Protein AF-0000000085114079 (afdb_homodimer)

InterPro domains:
  IPR014904 YkuJ-like [PF08796] (9-75)
  IPR038073 YkuJ-like superfamily [G3DSA:3.30.720.20] (3-77)
  IPR038073 YkuJ-like superfamily [SSF143567] (4-75)

pL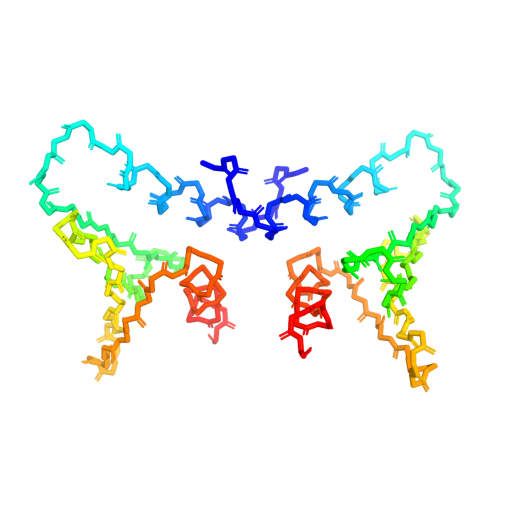DDT: mean 93.43, std 8.4, range [52.12, 98.75]

Organism: Ligilactobacillus ruminis (strain ATCC 27782 / RF3) (NCBI:txid1069534)

Secondary structure (DSSP, 8-state):
-TT-HHHHHHHHHHHHHT-SSSS-EEEEEEETTEEEEEEEEETTTTEEEEEETTT--EEEES-HHHHHHHHHHHHH-/-TT-HHHHHHHHHHHHHS-SSSS-EEEEEEETTEEEEEEEEETTTTEEEEEETTT--EEEES-HHHHHHHHHHHHH-

Solvent-accessible surface area (backbone atoms only — not comparable to full-atom values): 8805 Å² total; per-residue (Å²): 107,95,76,41,68,57,56,55,46,40,52,55,54,38,51,50,72,63,41,88,53,91,49,73,36,73,49,75,42,65,47,95,88,38,75,44,32,40,37,35,36,36,63,89,75,53,31,38,36,40,31,31,60,87,77,67,46,75,48,77,29,74,42,70,59,60,43,35,52,51,53,50,48,64,63,72,101,105,95,76,40,67,57,55,53,46,41,51,56,52,39,51,52,73,62,43,93,50,93,49,74,36,74,50,75,42,64,48,96,87,37,74,45,33,40,36,36,36,36,65,90,75,52,31,39,36,40,31,32,60,86,77,65,47,74,47,76,29,76,43,68,58,62,44,33,52,52,51,50,47,64,62,71,100

Structure (mmCIF, N/CA/C/O backbone):
data_AF-0000000085114079-model_v1
#
loop_
_entity.id
_entity.type
_entity.pdbx_description
1 polymer 'DUF1797 family protein'
#
loop_
_atom_site.group_PDB
_atom_site.id
_atom_site.type_symbol
_atom_site.label_atom_id
_atom_site.label_alt_id
_atom_site.label_comp_id
_atom_site.label_asym_id
_atom_site.label_entity_id
_atom_site.label_seq_id
_atom_site.pdbx_PDB_ins_code
_atom_site.Cartn_x
_atom_site.Cartn_y
_atom_site.Cartn_z
_atom_site.occupancy
_atom_site.B_iso_or_equiv
_atom_site.auth_seq_id
_atom_site.auth_comp_id
_atom_site.auth_asym_id
_atom_site.auth_atom_id
_atom_site.pdbx_PDB_model_num
ATOM 1 N N . MET A 1 1 ? -10.609 -3.916 -7.203 1 52.12 1 MET A N 1
ATOM 2 C CA . MET A 1 1 ? -9.914 -2.783 -6.602 1 52.12 1 MET A CA 1
ATOM 3 C C . MET A 1 1 ? -10.727 -2.191 -5.453 1 52.12 1 MET A C 1
ATOM 5 O O . MET A 1 1 ? -10.164 -1.6 -4.531 1 52.12 1 MET A O 1
ATOM 9 N N . GLU A 1 2 ? -12.055 -2.318 -5.602 1 60.56 2 GLU A N 1
ATOM 10 C CA . GLU A 1 2 ? -12.984 -1.593 -4.742 1 60.56 2 GLU A CA 1
ATOM 11 C C . GLU A 1 2 ? -12.773 -1.947 -3.275 1 60.56 2 GLU A C 1
ATOM 13 O O . GLU A 1 2 ? -13.102 -1.159 -2.387 1 60.56 2 GLU A O 1
ATOM 18 N N . ASN A 1 3 ? -11.703 -2.846 -3.18 1 79.06 3 ASN A N 1
ATOM 19 C CA . ASN A 1 3 ? -11.766 -3.195 -1.766 1 79.06 3 ASN A CA 1
ATOM 20 C C . ASN A 1 3 ? -10.422 -2.988 -1.075 1 79.06 3 ASN A C 1
ATOM 22 O O . ASN A 1 3 ? -10.18 -3.545 -0.003 1 79.06 3 ASN A O 1
ATOM 26 N N . SER A 1 4 ? -9.516 -2.27 -1.736 1 93.31 4 SER A N 1
ATOM 27 C CA . SER A 1 4 ? -8.219 -2.088 -1.093 1 93.31 4 SER A CA 1
ATOM 28 C C . SER A 1 4 ? -8.203 -0.825 -0.237 1 93.31 4 SER A C 1
ATOM 30 O O . SER A 1 4 ? -8.414 0.278 -0.743 1 93.31 4 SER A O 1
ATOM 32 N N . GLN A 1 5 ? -7.965 -1.009 1.045 1 95.62 5 GLN A N 1
ATOM 33 C CA . GLN A 1 5 ? -7.848 0.128 1.952 1 95.62 5 GLN A CA 1
ATOM 34 C C . GLN A 1 5 ? -6.625 0.978 1.614 1 95.62 5 GLN A C 1
ATOM 36 O O . GLN A 1 5 ? -6.68 2.207 1.682 1 95.62 5 GLN A O 1
ATOM 41 N N . LEU A 1 6 ? -5.52 0.311 1.118 1 97 6 LEU A N 1
ATOM 42 C CA . LEU A 1 6 ? -4.277 0.993 0.772 1 97 6 LEU A CA 1
ATOM 43 C C . LEU A 1 6 ? -4.488 1.939 -0.405 1 97 6 LEU A C 1
ATOM 45 O O . LEU A 1 6 ? -3.988 3.068 -0.396 1 97 6 LEU A O 1
ATOM 49 N N . VAL A 1 7 ? -5.238 1.516 -1.403 1 96.44 7 VAL A N 1
ATOM 50 C CA . VAL A 1 7 ? -5.5 2.354 -2.568 1 96.44 7 VAL A CA 1
ATOM 51 C C . VAL A 1 7 ? -6.301 3.584 -2.15 1 96.44 7 VAL A C 1
ATOM 53 O O . VAL A 1 7 ? -6.027 4.695 -2.609 1 96.44 7 VAL A O 1
ATOM 56 N N . ALA A 1 8 ? -7.242 3.43 -1.278 1 95.5 8 ALA A N 1
ATOM 57 C CA . ALA A 1 8 ? -8.039 4.551 -0.785 1 95.5 8 ALA A CA 1
ATOM 58 C C . ALA A 1 8 ? -7.168 5.555 -0.034 1 95.5 8 ALA A C 1
ATOM 60 O O . ALA A 1 8 ? -7.312 6.766 -0.213 1 95.5 8 ALA A O 1
ATOM 61 N N . ILE A 1 9 ? -6.277 4.996 0.779 1 97.12 9 ILE A N 1
ATOM 62 C CA . ILE A 1 9 ? -5.371 5.852 1.535 1 97.12 9 ILE A CA 1
ATOM 63 C C . ILE A 1 9 ? -4.492 6.652 0.574 1 97.12 9 ILE A C 1
ATOM 65 O O . ILE A 1 9 ? -4.371 7.871 0.704 1 97.12 9 ILE A O 1
ATOM 69 N N . ILE A 1 10 ? -3.936 5.992 -0.444 1 97.25 10 ILE A N 1
ATOM 70 C CA . ILE A 1 10 ? -3.02 6.645 -1.374 1 97.25 10 ILE A CA 1
ATOM 71 C C . ILE A 1 10 ? -3.762 7.719 -2.164 1 97.25 10 ILE A C 1
ATOM 73 O O . ILE A 1 10 ? -3.225 8.805 -2.406 1 97.25 10 ILE A O 1
ATOM 77 N N . LYS A 1 11 ? -4.938 7.426 -2.508 1 95.44 11 LYS A N 1
ATOM 78 C CA . LYS A 1 11 ? -5.734 8.406 -3.24 1 95.44 11 LYS A CA 1
ATOM 79 C C . LYS A 1 11 ? -5.941 9.672 -2.412 1 95.44 11 LYS A C 1
ATOM 81 O O . LYS A 1 11 ? -5.871 10.789 -2.939 1 95.44 11 LYS A O 1
ATOM 86 N N . ARG A 1 12 ? -6.203 9.531 -1.083 1 95.75 12 ARG A N 1
ATOM 87 C CA . ARG A 1 12 ? -6.383 10.68 -0.196 1 95.75 12 ARG A CA 1
ATOM 88 C C . ARG A 1 12 ? -5.094 11.477 -0.065 1 95.75 12 ARG A C 1
ATOM 90 O O . ARG A 1 12 ? -5.109 12.703 -0.152 1 95.75 12 ARG A O 1
ATOM 97 N N . LEU A 1 13 ? -4.016 10.758 0.041 1 96.75 13 LEU A N 1
ATOM 98 C CA . LEU A 1 13 ? -2.719 11.422 0.148 1 96.75 13 LEU A CA 1
ATOM 99 C C . LEU A 1 13 ? -2.367 12.141 -1.15 1 96.75 13 LEU A C 1
ATOM 101 O O . LEU A 1 13 ? -1.886 13.273 -1.127 1 96.75 13 LEU A O 1
ATOM 105 N N . ASP A 1 14 ? -2.609 11.461 -2.285 1 95.44 14 ASP A N 1
ATOM 106 C CA . ASP A 1 14 ? -2.336 12.039 -3.598 1 95.44 14 ASP A CA 1
ATOM 107 C C . ASP A 1 14 ? -3.125 13.336 -3.805 1 95.44 14 ASP A C 1
ATOM 109 O O . ASP A 1 14 ? -2.604 14.305 -4.359 1 95.44 14 ASP A O 1
ATOM 113 N N . ALA A 1 15 ? -4.352 13.359 -3.357 1 93.62 15 ALA A N 1
ATOM 114 C CA . ALA A 1 15 ? -5.195 14.539 -3.465 1 93.62 15 ALA A CA 1
ATOM 115 C C . ALA A 1 15 ? -4.605 15.711 -2.684 1 93.62 15 ALA A C 1
ATOM 117 O O . ALA A 1 15 ? -4.738 16.875 -3.092 1 93.62 15 ALA A O 1
ATOM 118 N N . MET A 1 16 ? -3.93 15.391 -1.601 1 93.94 16 MET A N 1
ATOM 119 C CA . MET A 1 16 ? -3.318 16.438 -0.791 1 93.94 16 MET A CA 1
ATOM 120 C C . MET A 1 16 ? -2.139 17.078 -1.521 1 93.94 16 MET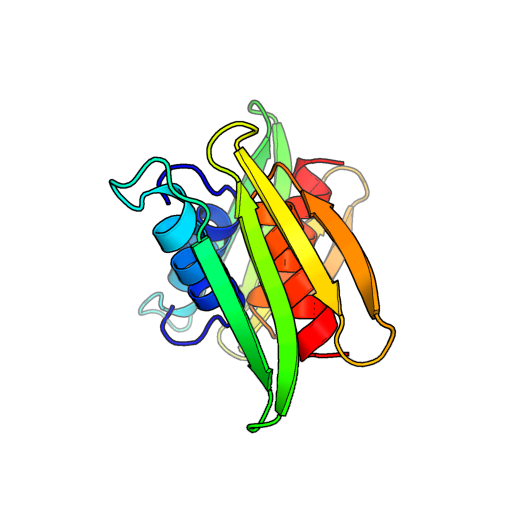 A C 1
ATOM 122 O O . MET A 1 16 ? -1.953 18.297 -1.469 1 93.94 16 MET A O 1
ATOM 126 N N . SER A 1 17 ? -1.421 16.234 -2.16 1 92.38 17 SER A N 1
ATOM 127 C CA . SER A 1 17 ? -0.208 16.734 -2.807 1 92.38 17 SER A CA 1
ATOM 128 C C . SER A 1 17 ? -0.525 17.406 -4.133 1 92.38 17 SER A C 1
ATOM 130 O O . SER A 1 17 ? 0.289 18.172 -4.656 1 92.38 17 SER A O 1
ATOM 132 N N . ASN A 1 18 ? -1.617 17.094 -4.707 1 89.38 18 ASN A N 1
ATOM 133 C CA . ASN A 1 18 ? -1.979 17.656 -6 1 89.38 18 ASN A CA 1
ATOM 134 C C . ASN A 1 18 ? -2.943 18.828 -5.852 1 89.38 18 ASN A C 1
ATOM 136 O O . ASN A 1 18 ? -3.404 19.391 -6.844 1 89.38 18 ASN A O 1
ATOM 140 N N . ASN A 1 19 ? -3.225 19.109 -4.637 1 80.69 19 ASN A N 1
ATOM 141 C CA . ASN A 1 19 ? -4.098 20.266 -4.418 1 80.69 19 ASN A CA 1
ATOM 142 C C . ASN A 1 19 ? -3.459 21.547 -4.914 1 80.69 19 ASN A C 1
ATOM 144 O O . ASN A 1 19 ? -2.25 21.75 -4.77 1 80.69 19 ASN A O 1
ATOM 148 N N . GLU A 1 20 ? -4.012 22.188 -5.914 1 67.12 20 GLU A N 1
ATOM 149 C CA . GLU A 1 20 ? -3.559 23.359 -6.672 1 67.12 20 GLU A CA 1
ATOM 150 C C . GLU A 1 20 ? -3.162 24.5 -5.746 1 67.12 20 GLU A C 1
ATOM 152 O O . GLU A 1 20 ? -2.326 25.328 -6.102 1 67.12 20 GLU A O 1
ATOM 157 N N . GLY A 1 21 ? -3.188 24.359 -4.504 1 69.44 21 GLY A N 1
ATOM 158 C CA . GLY A 1 21 ? -2.799 25.453 -3.625 1 69.44 21 GLY A CA 1
ATOM 159 C C . GLY A 1 21 ? -1.57 25.125 -2.791 1 69.44 21 GLY A C 1
ATOM 160 O O . GLY A 1 21 ? -1.258 23.969 -2.553 1 69.44 21 GLY A O 1
ATOM 161 N N . ASN A 1 22 ? -0.443 25.797 -3.158 1 75.94 22 ASN A N 1
ATOM 162 C CA . ASN A 1 22 ? 0.796 25.734 -2.391 1 75.94 22 ASN A CA 1
ATOM 163 C C . ASN A 1 22 ? 0.539 25.922 -0.898 1 75.94 22 ASN A C 1
ATOM 165 O O . ASN A 1 22 ? 1.29 26.609 -0.214 1 75.94 22 ASN A O 1
ATOM 169 N N . GLU A 1 23 ? -0.703 25.391 -0.538 1 87.31 23 GLU A N 1
ATOM 170 C CA . GLU A 1 23 ? -1.008 25.531 0.884 1 87.31 23 GLU A CA 1
ATOM 171 C C . GLU A 1 23 ? -0.96 24.172 1.588 1 87.31 23 GLU A C 1
ATOM 173 O O . GLU A 1 23 ? -1.231 23.141 0.974 1 87.31 23 GLU A O 1
ATOM 178 N N . VAL A 1 24 ? -0.517 24.281 2.791 1 91.25 24 VAL A N 1
ATOM 179 C CA . VAL A 1 24 ? -0.496 23.094 3.643 1 91.25 24 VAL A CA 1
ATOM 180 C C . VAL A 1 24 ? -1.901 22.5 3.74 1 91.25 24 VAL A C 1
ATOM 182 O O . VAL A 1 24 ? -2.879 23.234 3.91 1 91.25 24 VAL A O 1
ATOM 185 N N . SER A 1 25 ? -2.029 21.234 3.49 1 93.88 25 SER A N 1
ATOM 186 C CA . SER A 1 25 ? -3.293 20.516 3.609 1 93.88 25 SER A CA 1
ATOM 187 C C . SER A 1 25 ? -3.221 19.453 4.699 1 93.88 25 SER A C 1
ATOM 189 O O . SER A 1 25 ? -2.141 18.938 5.008 1 93.88 25 SER A O 1
ATOM 191 N N . SER A 1 26 ? -4.375 19.203 5.312 1 95.44 26 SER A N 1
ATOM 192 C CA . SER A 1 26 ? -4.426 18.219 6.391 1 95.44 26 SER A CA 1
ATOM 193 C C . SER A 1 26 ? -5.691 17.375 6.305 1 95.44 26 SER A C 1
ATOM 195 O O . SER A 1 26 ? -6.727 17.844 5.828 1 95.44 26 SER A O 1
ATOM 197 N N . ARG A 1 27 ? -5.547 16.203 6.781 1 96.44 27 ARG A N 1
ATOM 198 C CA . ARG A 1 27 ? -6.664 15.258 6.816 1 96.44 27 ARG A CA 1
ATOM 199 C C . ARG A 1 27 ? -6.551 14.32 8.008 1 96.44 27 ARG A C 1
ATOM 201 O O . ARG A 1 27 ? -5.449 14.078 8.516 1 96.44 27 ARG A O 1
ATOM 208 N N . ARG A 1 28 ? -7.73 13.82 8.367 1 96.94 28 ARG A N 1
ATOM 209 C CA . ARG A 1 28 ? -7.766 12.805 9.422 1 96.94 28 ARG A CA 1
ATOM 210 C C . ARG A 1 28 ? -8.086 11.43 8.836 1 96.94 28 ARG A C 1
ATOM 212 O O . ARG A 1 28 ? -8.891 11.312 7.91 1 96.94 28 ARG A O 1
ATOM 219 N N . PHE A 1 29 ? -7.43 10.508 9.406 1 98 29 PHE A N 1
ATOM 220 C CA . PHE A 1 29 ? -7.719 9.117 9.062 1 98 29 PHE A CA 1
ATOM 221 C C . PHE A 1 29 ? -8.352 8.391 10.234 1 98 29 PHE A C 1
ATOM 223 O O . PHE A 1 29 ? -7.859 8.469 11.367 1 98 29 PHE A O 1
ATOM 230 N N . GLU A 1 30 ? -9.43 7.73 9.852 1 96.56 30 GLU A N 1
ATOM 231 C CA . GLU A 1 30 ? -10.219 7.137 10.93 1 96.56 30 GLU A CA 1
ATOM 232 C C . GLU A 1 30 ? -10.516 5.664 10.641 1 96.56 30 GLU A C 1
ATOM 234 O O . GLU A 1 30 ? -10.492 5.234 9.492 1 96.56 30 GLU A O 1
ATOM 239 N N . LYS A 1 31 ? -10.703 4.902 11.742 1 93.69 31 LYS A N 1
ATOM 240 C CA . LYS A 1 31 ? -11.195 3.525 11.711 1 93.69 31 LYS A CA 1
ATOM 241 C C . LYS A 1 31 ? -12.422 3.361 12.602 1 93.69 31 LYS A C 1
ATOM 243 O O . LYS A 1 31 ? -12.406 3.744 13.766 1 93.69 31 LYS A O 1
ATOM 248 N N . ASP A 1 32 ? -13.516 2.92 12.047 1 92.19 32 ASP A N 1
ATOM 249 C CA . ASP A 1 32 ? -14.75 2.68 12.781 1 92.19 32 ASP A CA 1
ATOM 250 C C . ASP A 1 32 ? -15.211 3.943 13.508 1 92.19 32 ASP A C 1
ATOM 252 O O . ASP A 1 32 ? -15.586 3.895 14.68 1 92.19 32 ASP A O 1
ATOM 256 N N . GLY A 1 33 ? -14.969 5.074 12.891 1 90.94 33 GLY A N 1
ATOM 257 C CA . GLY A 1 33 ? -15.461 6.344 13.406 1 90.94 33 GLY A CA 1
ATOM 258 C C . GLY A 1 33 ? -14.508 7 14.383 1 90.94 33 GLY A C 1
ATOM 259 O O . GLY A 1 33 ? -14.781 8.102 14.875 1 90.94 33 GLY A O 1
ATOM 260 N N . GLU A 1 34 ? -13.453 6.348 14.68 1 94.38 34 GLU A N 1
ATOM 261 C CA . GLU A 1 34 ? -12.477 6.914 15.602 1 94.38 34 GLU A CA 1
ATOM 262 C C . GLU A 1 34 ? -11.25 7.434 14.859 1 94.38 34 GLU A C 1
ATOM 264 O O . GLU A 1 34 ? -10.641 6.703 14.078 1 94.38 34 GLU A O 1
ATOM 269 N N . GLU A 1 35 ? -10.969 8.578 15.188 1 95.38 35 GLU A N 1
ATOM 270 C CA . GLU A 1 35 ? -9.773 9.172 14.586 1 95.38 35 GLU A CA 1
ATOM 271 C C . GLU A 1 35 ? -8.508 8.508 15.125 1 95.38 35 GLU A C 1
ATOM 273 O O . GLU A 1 35 ? -8.305 8.438 16.344 1 95.38 35 GLU A O 1
ATOM 278 N N . ARG A 1 36 ? -7.648 8.094 14.125 1 96.94 36 ARG A N 1
ATOM 279 C CA . ARG A 1 36 ? -6.434 7.387 14.516 1 96.94 36 ARG A CA 1
ATOM 280 C C . ARG A 1 36 ? -5.191 8.195 14.156 1 96.94 36 ARG A C 1
ATOM 282 O O . ARG A 1 36 ? -4.188 8.156 14.867 1 96.94 36 ARG A O 1
ATOM 289 N N . GLY A 1 37 ? -5.328 8.891 13.102 1 97.81 37 GLY A N 1
ATOM 290 C CA . GLY A 1 37 ? -4.172 9.625 12.625 1 97.81 37 GLY A CA 1
ATOM 291 C C . GLY A 1 37 ? -4.531 10.953 11.977 1 97.81 37 GLY A C 1
ATOM 292 O O . GLY A 1 37 ? -5.602 11.086 11.375 1 97.81 37 GLY A O 1
ATOM 293 N N . PHE A 1 38 ? -3.613 11.891 12.141 1 98 38 PHE A N 1
ATOM 294 C CA . PHE A 1 38 ? -3.684 13.211 11.516 1 98 38 PHE A CA 1
ATOM 295 C C . PHE A 1 38 ? -2.496 13.43 10.586 1 98 38 PHE A C 1
ATOM 297 O O . PHE A 1 38 ? -1.344 13.367 11.016 1 98 38 PHE A O 1
ATOM 304 N N . VAL A 1 39 ? -2.844 13.695 9.234 1 98.31 39 VAL A N 1
ATOM 305 C CA . VAL A 1 39 ? -1.771 13.828 8.258 1 98.31 39 VAL A CA 1
ATOM 306 C C . VAL A 1 39 ? -1.759 15.258 7.703 1 98.31 39 VAL A C 1
ATOM 308 O O . VAL A 1 39 ? -2.812 15.812 7.395 1 98.31 39 VAL A O 1
ATOM 311 N N . THR A 1 40 ? -0.626 15.789 7.648 1 97.75 40 THR A N 1
ATOM 312 C CA . THR A 1 40 ? -0.408 17.078 7.02 1 97.75 40 THR A CA 1
ATOM 313 C C . THR A 1 40 ? 0.575 16.969 5.855 1 97.75 40 THR A C 1
ATOM 315 O O . THR A 1 40 ? 1.558 16.219 5.941 1 97.75 40 THR A O 1
ATOM 318 N N . PHE A 1 41 ? 0.302 17.656 4.766 1 96.94 41 PHE A N 1
ATOM 319 C CA . PHE A 1 41 ? 1.223 17.734 3.635 1 96.94 41 PHE A CA 1
ATOM 320 C C . PHE A 1 41 ? 1.787 19.141 3.49 1 96.94 41 PHE A C 1
ATOM 322 O O . PHE A 1 41 ? 1.033 20.125 3.436 1 96.94 41 PHE A O 1
ATOM 329 N N . ASP A 1 42 ? 3.066 19.188 3.486 1 95.75 42 ASP A N 1
ATOM 330 C CA . ASP A 1 42 ? 3.756 20.453 3.242 1 95.75 42 ASP A CA 1
ATOM 331 C C . ASP A 1 42 ? 4.273 20.531 1.808 1 95.75 42 ASP A C 1
ATOM 333 O O . ASP A 1 42 ? 5.242 19.859 1.456 1 95.75 42 ASP A O 1
ATOM 337 N N . PRO A 1 43 ? 3.654 21.359 0.971 1 94.25 43 PRO A N 1
ATOM 338 C CA . PRO A 1 43 ? 4.051 21.422 -0.437 1 94.25 43 PRO A CA 1
ATOM 339 C C . PRO A 1 43 ? 5.453 22 -0.629 1 94.25 43 PRO A C 1
ATOM 341 O O . PRO A 1 43 ? 6.078 21.781 -1.669 1 94.25 43 PRO A O 1
ATOM 344 N N . ALA A 1 44 ? 5.953 22.703 0.346 1 92.56 44 ALA A N 1
ATOM 345 C CA . ALA A 1 44 ? 7.285 23.297 0.227 1 92.56 44 ALA A CA 1
ATOM 346 C C . ALA A 1 44 ? 8.367 22.234 0.292 1 92.56 44 ALA A C 1
ATOM 348 O O . ALA A 1 44 ? 9.359 22.297 -0.436 1 92.56 44 ALA A O 1
ATOM 349 N N . THR A 1 45 ? 8.086 21.266 1.146 1 94.06 45 THR A N 1
ATOM 350 C CA . THR A 1 45 ? 9.094 20.219 1.324 1 94.06 45 THR A CA 1
ATOM 351 C C . THR A 1 45 ? 8.625 18.906 0.71 1 94.06 45 THR A C 1
ATOM 353 O O . THR A 1 45 ? 9.391 17.938 0.64 1 94.06 45 THR A O 1
ATOM 356 N N . LYS A 1 46 ? 7.355 18.938 0.212 1 93.81 46 LYS A N 1
ATOM 357 C CA . LYS A 1 46 ? 6.738 17.734 -0.344 1 93.81 46 LYS A CA 1
ATOM 358 C C . LYS A 1 46 ? 6.785 16.578 0.653 1 93.81 46 LYS A C 1
ATOM 360 O O . LYS A 1 46 ? 7.172 15.461 0.301 1 93.81 46 LYS A O 1
ATOM 365 N N . THR A 1 47 ? 6.391 16.906 1.94 1 97 47 THR A N 1
ATOM 366 C CA . THR A 1 47 ? 6.5 15.945 3.037 1 97 47 THR A CA 1
ATOM 367 C C . THR A 1 47 ? 5.145 15.727 3.697 1 97 47 THR A C 1
ATOM 369 O O . THR A 1 47 ? 4.395 16.672 3.924 1 97 47 THR A O 1
ATOM 372 N N . TYR A 1 48 ? 4.898 14.43 3.928 1 97.81 48 TYR A N 1
ATOM 373 C CA . TYR A 1 48 ? 3.756 14.062 4.754 1 97.81 48 TYR A CA 1
ATOM 374 C C . TYR A 1 48 ? 4.168 13.891 6.211 1 97.81 48 TYR A C 1
ATOM 376 O O . TYR A 1 48 ? 5.168 13.227 6.508 1 97.81 48 TYR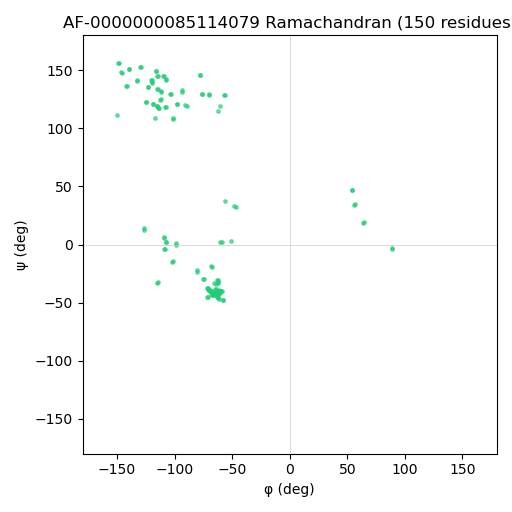 A O 1
ATOM 384 N N . THR A 1 49 ? 3.422 14.469 7.09 1 98.69 49 THR A N 1
ATOM 385 C CA . THR A 1 49 ? 3.615 14.25 8.523 1 98.69 49 THR A CA 1
ATOM 386 C C . THR A 1 49 ? 2.408 13.539 9.125 1 98.69 49 THR A C 1
ATOM 388 O O . THR A 1 49 ? 1.295 14.07 9.102 1 98.69 49 THR A O 1
ATOM 391 N N . LEU A 1 50 ? 2.658 12.359 9.633 1 98.75 50 LEU A N 1
ATOM 392 C CA . LEU A 1 50 ? 1.629 11.602 10.336 1 98.75 50 LEU A CA 1
ATOM 393 C C . LEU A 1 50 ? 1.757 11.781 11.844 1 98.75 50 LEU A C 1
ATOM 395 O O . LEU A 1 50 ? 2.797 11.461 12.43 1 98.75 50 LEU A O 1
ATOM 399 N N . GLU A 1 51 ? 0.705 12.273 12.422 1 98.5 51 GLU A N 1
ATOM 400 C CA . GLU A 1 51 ? 0.597 12.305 13.875 1 98.5 51 GLU A CA 1
ATOM 401 C C . GLU A 1 51 ? -0.419 11.289 14.383 1 98.5 51 GLU A C 1
ATOM 403 O O . GLU A 1 51 ? -1.599 11.352 14.023 1 98.5 51 GLU A O 1
ATOM 408 N N . GLU A 1 52 ? 0.051 10.336 15.18 1 97.75 52 GLU A N 1
ATOM 409 C CA . GLU A 1 52 ? -0.854 9.359 15.781 1 97.75 52 GLU A CA 1
ATOM 410 C C . GLU A 1 52 ? -1.627 9.969 16.953 1 97.75 52 GLU A C 1
ATOM 412 O O . GLU A 1 52 ? -1.028 10.477 17.906 1 97.75 52 GLU A O 1
ATOM 417 N N . ILE A 1 53 ? -2.844 9.844 16.984 1 95.56 53 ILE A N 1
ATOM 418 C CA . ILE A 1 53 ? -3.697 10.539 17.938 1 95.56 53 ILE A CA 1
ATOM 419 C C . ILE A 1 53 ? -3.492 9.953 19.328 1 95.56 53 ILE A C 1
ATOM 421 O O . ILE A 1 53 ? -3.381 10.688 20.312 1 95.56 53 ILE A O 1
ATOM 425 N N . ALA A 1 54 ? -3.336 8.695 19.391 1 92.94 54 ALA A N 1
ATOM 426 C CA . ALA A 1 54 ? -3.238 8.016 20.688 1 92.94 54 ALA A CA 1
ATOM 427 C C . ALA A 1 54 ? -1.913 8.336 21.375 1 92.94 54 ALA A C 1
ATOM 429 O O . ALA A 1 54 ? -1.884 8.648 22.562 1 92.94 54 ALA A O 1
ATOM 430 N N . SER A 1 55 ? -0.88 8.281 20.641 1 94.94 55 SER A N 1
ATOM 431 C CA . SER A 1 55 ? 0.446 8.406 21.234 1 94.94 55 SER A CA 1
ATOM 432 C C . SER A 1 55 ? 1.023 9.797 21.016 1 94.94 55 SER A C 1
ATOM 434 O O . SER A 1 55 ? 2.002 10.18 21.656 1 94.94 55 SER A O 1
ATOM 436 N N . LYS A 1 56 ? 0.531 10.57 20.188 1 95.25 56 LYS A N 1
ATOM 437 C CA . LYS A 1 56 ? 0.978 11.906 19.781 1 95.25 56 LYS A CA 1
ATOM 438 C C . LYS A 1 56 ? 2.344 11.844 19.109 1 95.25 56 LYS A C 1
ATOM 440 O O . LYS A 1 56 ? 3.039 12.852 19 1 95.25 56 LYS A O 1
ATOM 445 N N . GLN A 1 57 ? 2.68 10.602 18.656 1 96.94 57 GLN A N 1
ATOM 446 C CA . GLN A 1 57 ? 3.928 10.445 17.922 1 96.94 57 GLN A CA 1
ATOM 447 C C . GLN A 1 57 ? 3.783 10.938 16.484 1 96.94 57 GLN A C 1
ATOM 449 O O . GLN A 1 57 ? 2.734 10.758 15.859 1 96.94 57 GLN A O 1
ATOM 454 N N . LYS A 1 58 ? 4.969 11.508 16.016 1 98.06 58 LYS A N 1
ATOM 455 C CA . LYS A 1 58 ? 4.965 12.047 14.648 1 98.06 58 LYS A CA 1
ATOM 456 C C . LYS A 1 58 ? 6.004 11.344 13.781 1 98.06 58 LYS A C 1
ATOM 458 O O . LYS A 1 58 ? 7.113 11.062 14.234 1 98.06 58 LYS A O 1
ATOM 463 N N . PHE A 1 59 ? 5.625 11.109 12.531 1 98.12 59 PHE A N 1
ATOM 464 C CA . PHE A 1 59 ? 6.484 10.516 11.516 1 98.12 59 PHE A CA 1
ATOM 465 C C . PHE A 1 59 ? 6.41 11.305 10.211 1 98.12 59 PHE A C 1
ATOM 467 O O . PHE A 1 59 ? 5.336 11.758 9.812 1 98.12 59 PHE A O 1
ATOM 474 N N . GLU A 1 60 ? 7.559 11.43 9.578 1 98.44 60 GLU A N 1
ATOM 475 C CA . GLU A 1 60 ? 7.598 12.164 8.312 1 98.44 60 GLU A CA 1
ATOM 476 C C . GLU A 1 60 ? 7.957 11.242 7.152 1 98.44 60 GLU A C 1
ATOM 478 O O . GLU A 1 60 ? 8.797 10.352 7.293 1 98.44 60 GLU A O 1
ATOM 483 N N . PHE A 1 61 ? 7.309 11.586 6 1 97.81 61 PHE A N 1
ATOM 484 C CA . PHE A 1 61 ? 7.523 10.789 4.797 1 97.81 61 PHE A CA 1
ATOM 485 C C . PHE A 1 61 ? 7.578 11.688 3.562 1 97.81 61 PHE A C 1
ATOM 487 O O . PHE A 1 61 ? 6.773 12.609 3.422 1 97.81 61 PHE A O 1
ATOM 494 N N . ASP A 1 62 ? 8.539 11.367 2.756 1 96.69 62 ASP A N 1
ATOM 495 C CA . ASP A 1 62 ? 8.547 12.031 1.459 1 96.69 62 ASP A CA 1
ATOM 496 C C . ASP A 1 62 ? 8.148 11.078 0.342 1 96.69 62 ASP A C 1
ATOM 498 O O . ASP A 1 62 ? 8.172 11.438 -0.835 1 96.69 62 ASP A O 1
ATOM 502 N N . ASP A 1 63 ? 7.836 9.883 0.741 1 96.06 63 ASP A N 1
ATOM 503 C CA . ASP A 1 63 ? 7.352 8.836 -0.153 1 96.06 63 ASP A CA 1
ATOM 504 C C . ASP A 1 63 ? 5.918 8.438 0.195 1 96.06 63 ASP A C 1
ATOM 506 O O . ASP A 1 63 ? 5.652 7.973 1.305 1 96.06 63 ASP A O 1
ATOM 510 N N . ILE A 1 64 ? 5.027 8.641 -0.781 1 97 64 ILE A N 1
ATOM 511 C CA . ILE A 1 64 ? 3.604 8.422 -0.551 1 97 64 ILE A CA 1
ATOM 512 C C . ILE A 1 64 ? 3.354 6.953 -0.213 1 97 64 ILE A C 1
ATOM 514 O O . ILE A 1 64 ? 2.471 6.637 0.588 1 97 64 ILE A O 1
ATOM 518 N N . ASP A 1 65 ? 4.18 6.008 -0.746 1 98 65 ASP A N 1
ATOM 519 C CA . ASP A 1 65 ? 3.998 4.59 -0.464 1 98 65 ASP A CA 1
ATOM 520 C C . ASP A 1 65 ? 4.324 4.273 0.994 1 98 65 ASP A C 1
ATOM 522 O O . ASP A 1 65 ? 3.576 3.557 1.662 1 98 65 ASP A O 1
ATOM 526 N N . LEU A 1 66 ? 5.355 4.887 1.495 1 97.5 66 LEU A N 1
ATOM 527 C CA . LEU A 1 66 ? 5.762 4.656 2.877 1 97.5 66 LEU A CA 1
ATOM 528 C C . LEU A 1 66 ? 4.766 5.277 3.848 1 97.5 66 LEU A C 1
ATOM 530 O O . LEU A 1 66 ? 4.43 4.676 4.871 1 97.5 66 LEU A O 1
ATOM 534 N N . ALA A 1 67 ? 4.258 6.469 3.469 1 98 67 ALA A N 1
ATOM 535 C CA . ALA A 1 67 ? 3.232 7.109 4.289 1 98 67 ALA A CA 1
ATOM 536 C C . ALA A 1 67 ? 1.97 6.258 4.352 1 98 67 ALA A C 1
ATOM 538 O O . ALA A 1 67 ? 1.427 6.02 5.434 1 98 67 ALA A O 1
ATOM 539 N N . ALA A 1 68 ? 1.599 5.777 3.252 1 98.25 68 ALA A N 1
ATOM 540 C CA . ALA A 1 68 ? 0.379 4.977 3.17 1 98.25 68 ALA A CA 1
ATOM 541 C C . ALA A 1 68 ? 0.502 3.703 3.998 1 98.25 68 ALA A C 1
ATOM 543 O O . ALA A 1 68 ? -0.437 3.316 4.699 1 98.25 68 ALA A O 1
ATOM 544 N N . MET A 1 69 ? 1.651 2.996 3.908 1 98.06 69 MET A N 1
ATOM 545 C CA . MET A 1 69 ? 1.854 1.764 4.664 1 98.06 69 MET A CA 1
ATOM 546 C C . MET A 1 69 ? 1.786 2.027 6.164 1 98.06 69 MET A C 1
ATOM 548 O O . MET A 1 69 ? 1.209 1.236 6.91 1 98.06 69 MET A O 1
ATOM 552 N N . GLU A 1 70 ? 2.359 3.152 6.57 1 97.88 70 GLU A N 1
ATOM 553 C CA . GLU A 1 70 ? 2.32 3.484 7.992 1 97.88 70 GLU A CA 1
ATOM 554 C C . GLU A 1 70 ? 0.896 3.781 8.453 1 97.88 70 GLU A C 1
ATOM 556 O O . GLU A 1 70 ? 0.488 3.359 9.539 1 97.88 70 GLU A O 1
ATOM 561 N N . ILE A 1 71 ? 0.154 4.539 7.668 1 98.31 71 ILE A N 1
ATOM 562 C CA . ILE A 1 71 ? -1.231 4.867 7.988 1 98.31 71 ILE A CA 1
ATOM 563 C C . ILE A 1 71 ? -2.066 3.588 8.023 1 98.31 71 ILE A C 1
ATOM 565 O O . ILE A 1 71 ? -2.877 3.395 8.93 1 98.31 71 ILE A O 1
ATOM 569 N N . TYR A 1 72 ? -1.809 2.709 7.07 1 98.06 72 TYR A N 1
ATOM 570 C CA . TYR A 1 72 ? -2.496 1.423 7.039 1 98.06 72 TYR A CA 1
ATOM 571 C C . TYR A 1 72 ? -2.258 0.646 8.328 1 98.06 72 TYR A C 1
ATOM 573 O O . TYR A 1 72 ? -3.201 0.136 8.938 1 98.06 72 TYR A O 1
ATOM 581 N N . ASP A 1 73 ? -0.966 0.573 8.742 1 96.81 73 ASP A N 1
ATOM 582 C CA . ASP A 1 73 ? -0.614 -0.132 9.969 1 96.81 73 ASP A CA 1
ATOM 583 C C . ASP A 1 73 ? -1.293 0.502 11.18 1 96.81 73 ASP A C 1
ATOM 585 O O . ASP A 1 73 ? -1.767 -0.204 12.07 1 96.81 73 ASP A O 1
ATOM 589 N N . LEU A 1 74 ? -1.318 1.814 11.227 1 97.31 74 LEU A N 1
ATOM 590 C CA . LEU A 1 74 ? -1.942 2.549 12.32 1 97.31 74 LEU A CA 1
ATOM 591 C C . LEU A 1 74 ? -3.426 2.215 12.422 1 97.31 74 LEU A C 1
ATOM 593 O O . LEU A 1 74 ? -3.943 1.993 13.523 1 97.31 74 LEU A O 1
ATOM 597 N N . LEU A 1 75 ? -4.121 2.078 11.273 1 96.94 75 LEU A N 1
ATOM 598 C CA . LEU A 1 75 ? -5.562 1.836 11.258 1 96.94 75 LEU A CA 1
ATOM 599 C C . LEU A 1 75 ? -5.875 0.394 11.641 1 96.94 75 LEU A C 1
ATOM 601 O O . LEU A 1 75 ? -6.945 0.11 12.18 1 96.94 75 LEU A O 1
ATOM 605 N N . ASN A 1 76 ? -4.949 -0.5 11.32 1 94.88 76 ASN A N 1
ATOM 606 C CA . ASN A 1 76 ? -5.262 -1.911 11.516 1 94.88 76 ASN A CA 1
ATOM 607 C C . ASN A 1 76 ? -4.465 -2.502 12.68 1 94.88 76 ASN A C 1
ATOM 609 O O . ASN A 1 76 ? -4.41 -3.721 12.844 1 94.88 76 ASN A O 1
ATOM 613 N N . ASP A 1 77 ? -3.764 -1.663 13.344 1 85.5 77 ASP A N 1
ATOM 614 C CA . ASP A 1 77 ? -3.115 -2.076 14.578 1 85.5 77 ASP A CA 1
ATOM 615 C C . ASP A 1 77 ? -4.148 -2.424 15.648 1 85.5 77 ASP A C 1
ATOM 617 O O . ASP A 1 77 ? -5.191 -1.773 15.75 1 85.5 77 ASP A O 1
ATOM 621 N N . MET B 1 1 ? -0.972 10.25 -8.539 1 53.84 1 MET B N 1
ATOM 622 C CA . MET B 1 1 ? -1.118 8.805 -8.383 1 53.84 1 MET B CA 1
ATOM 623 C C . MET B 1 1 ? -0.106 8.062 -9.25 1 53.84 1 MET B C 1
ATOM 625 O O . MET B 1 1 ? 0.314 6.953 -8.914 1 53.84 1 MET B O 1
ATOM 629 N N . GLU B 1 2 ? 0.205 8.727 -10.375 1 62.06 2 GLU B N 1
ATOM 630 C CA . GLU B 1 2 ? 0.949 8.062 -11.445 1 62.06 2 GLU B CA 1
ATOM 631 C C . GLU B 1 2 ? 2.314 7.594 -10.953 1 62.06 2 GLU B C 1
ATOM 633 O O . GLU B 1 2 ? 2.885 6.648 -11.508 1 62.06 2 GLU B O 1
ATOM 638 N N . ASN B 1 3 ? 2.43 7.891 -9.617 1 79.06 3 ASN B N 1
ATOM 639 C CA . ASN B 1 3 ? 3.818 7.539 -9.344 1 79.06 3 ASN B CA 1
ATOM 640 C C . ASN B 1 3 ? 3.934 6.57 -8.172 1 79.06 3 ASN B C 1
ATOM 642 O O . ASN B 1 3 ? 5.016 6.391 -7.613 1 79.06 3 ASN B O 1
ATOM 646 N N . SER B 1 4 ? 2.807 6.016 -7.77 1 93.31 4 SER B N 1
ATOM 647 C CA . SER B 1 4 ? 2.895 5.098 -6.637 1 93.31 4 SER B CA 1
ATOM 648 C C . SER B 1 4 ? 3.17 3.674 -7.102 1 93.31 4 SER B C 1
ATOM 650 O O . SER B 1 4 ? 2.396 3.105 -7.875 1 93.31 4 SER B O 1
ATOM 652 N N . GLN B 1 5 ? 4.258 3.146 -6.672 1 95.62 5 GLN B N 1
ATOM 653 C CA . GLN B 1 5 ? 4.598 1.763 -6.98 1 95.62 5 GLN B CA 1
ATOM 654 C C . GLN B 1 5 ? 3.592 0.796 -6.363 1 95.62 5 GLN B C 1
ATOM 656 O O . GLN B 1 5 ? 3.223 -0.205 -6.98 1 95.62 5 GLN B O 1
ATOM 661 N N . LEU B 1 6 ? 3.053 1.163 -5.152 1 97.06 6 LEU B N 1
ATOM 662 C CA . LEU B 1 6 ? 2.094 0.326 -4.441 1 97.06 6 LEU B CA 1
ATOM 663 C C . LEU B 1 6 ? 0.789 0.209 -5.219 1 97.06 6 LEU B C 1
ATOM 665 O O . LEU B 1 6 ? 0.219 -0.88 -5.324 1 97.06 6 LEU B O 1
ATOM 669 N N . VAL B 1 7 ? 0.319 1.301 -5.789 1 96.5 7 VAL B N 1
ATOM 670 C CA . VAL B 1 7 ? -0.917 1.286 -6.566 1 96.5 7 VAL B CA 1
ATOM 671 C C . VAL B 1 7 ? -0.745 0.398 -7.797 1 96.5 7 VAL B C 1
ATOM 673 O O . VAL B 1 7 ? -1.645 -0.369 -8.148 1 96.5 7 VAL B O 1
ATOM 676 N N . ALA B 1 8 ? 0.37 0.458 -8.43 1 95.5 8 ALA B N 1
ATOM 677 C CA . ALA B 1 8 ? 0.644 -0.38 -9.594 1 95.5 8 ALA B CA 1
ATOM 678 C C . ALA B 1 8 ? 0.638 -1.859 -9.219 1 95.5 8 ALA B C 1
ATOM 680 O O . ALA B 1 8 ? 0.079 -2.688 -9.938 1 95.5 8 ALA B O 1
ATOM 681 N N . ILE B 1 9 ? 1.263 -2.137 -8.086 1 97.19 9 ILE B N 1
ATOM 682 C CA . ILE B 1 9 ? 1.305 -3.512 -7.605 1 97.19 9 ILE B CA 1
ATOM 683 C C . ILE B 1 9 ? -0.114 -4.012 -7.344 1 97.19 9 ILE B C 1
ATOM 685 O O . ILE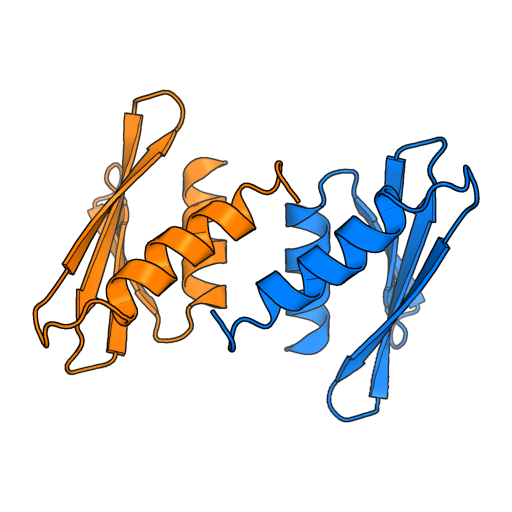 B 1 9 ? -0.492 -5.094 -7.805 1 97.19 9 ILE B O 1
ATOM 689 N N . ILE B 1 10 ? -0.937 -3.217 -6.656 1 97.25 10 ILE B N 1
ATOM 690 C CA . ILE B 1 10 ? -2.287 -3.627 -6.289 1 97.25 10 ILE B CA 1
ATOM 691 C C . ILE B 1 10 ? -3.127 -3.834 -7.547 1 97.25 10 ILE B C 1
ATOM 693 O O . ILE B 1 10 ? -3.91 -4.781 -7.629 1 97.25 10 ILE B O 1
ATOM 697 N N . LYS B 1 11 ? -2.924 -2.998 -8.477 1 95.38 11 LYS B N 1
ATOM 698 C CA . LYS B 1 11 ? -3.66 -3.137 -9.727 1 95.38 11 LYS B CA 1
ATOM 699 C C . LYS B 1 11 ? -3.342 -4.465 -10.414 1 95.38 11 LYS B C 1
ATOM 701 O O . LYS B 1 11 ? -4.234 -5.121 -10.945 1 95.38 11 LYS B O 1
ATOM 706 N N . ARG B 1 12 ? -2.043 -4.887 -10.414 1 95.69 12 ARG B N 1
ATOM 707 C CA . ARG B 1 12 ? -1.636 -6.156 -11.008 1 95.69 12 ARG B CA 1
ATOM 708 C C . ARG B 1 12 ? -2.244 -7.332 -10.25 1 95.69 12 ARG B C 1
ATOM 710 O O . ARG B 1 12 ? -2.768 -8.266 -10.859 1 95.69 12 ARG B O 1
ATOM 717 N N . LEU B 1 13 ? -2.252 -7.211 -8.953 1 96.81 13 LEU B N 1
ATOM 718 C CA . LEU B 1 13 ? -2.83 -8.273 -8.133 1 96.81 13 LEU B CA 1
ATOM 719 C C . LEU B 1 13 ? -4.34 -8.352 -8.328 1 96.81 13 LEU B C 1
ATOM 721 O O . LEU B 1 13 ? -4.898 -9.4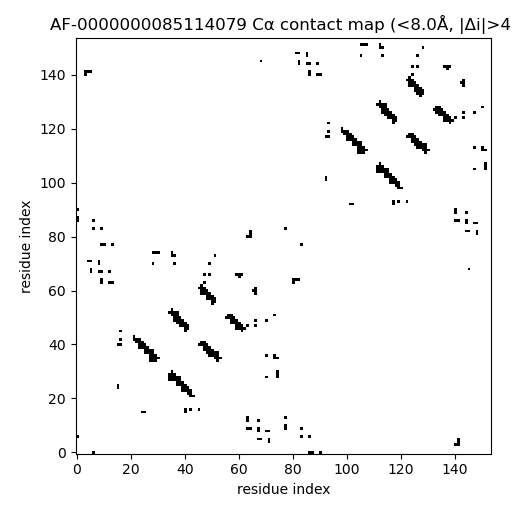45 -8.453 1 96.81 13 LEU B O 1
ATOM 725 N N . ASP B 1 14 ? -4.98 -7.18 -8.367 1 95.5 14 ASP B N 1
ATOM 726 C CA . ASP B 1 14 ? -6.426 -7.113 -8.578 1 95.5 14 ASP B CA 1
ATOM 727 C C . ASP B 1 14 ? -6.82 -7.754 -9.906 1 95.5 14 ASP B C 1
ATOM 729 O O . ASP B 1 14 ? -7.828 -8.453 -9.984 1 95.5 14 ASP B O 1
ATOM 733 N N . ALA B 1 15 ? -6.043 -7.527 -10.906 1 93.69 15 ALA B N 1
ATOM 734 C CA . ALA B 1 15 ? -6.297 -8.109 -12.219 1 93.69 15 ALA B CA 1
ATOM 735 C C . ALA B 1 15 ? -6.246 -9.633 -12.164 1 93.69 15 ALA B C 1
ATOM 737 O O . ALA B 1 15 ? -6.984 -10.312 -12.891 1 93.69 15 ALA B O 1
ATOM 738 N N . MET B 1 16 ? -5.398 -10.141 -11.305 1 94 16 MET B N 1
ATOM 739 C CA . MET B 1 16 ? -5.285 -11.594 -11.172 1 94 16 MET B CA 1
ATOM 740 C C . MET B 1 16 ? -6.543 -12.18 -10.539 1 94 16 MET B C 1
ATOM 742 O O . MET B 1 16 ? -7.008 -13.242 -10.953 1 94 16 MET B O 1
ATOM 746 N N . SER B 1 17 ? -7.035 -11.469 -9.609 1 92.5 17 SER B N 1
ATOM 747 C CA . SER B 1 17 ? -8.18 -11.992 -8.867 1 92.5 17 SER B CA 1
ATOM 748 C C . SER B 1 17 ? -9.477 -11.781 -9.633 1 92.5 17 SER B C 1
ATOM 750 O O . SER B 1 17 ? -10.484 -12.438 -9.352 1 92.5 17 SER B O 1
ATOM 752 N N . ASN B 1 18 ? -9.5 -10.844 -10.492 1 89.62 18 ASN B N 1
ATOM 753 C CA . ASN B 1 18 ? -10.719 -10.539 -11.234 1 89.62 18 ASN B CA 1
ATOM 754 C C . ASN B 1 18 ? -10.703 -11.18 -12.625 1 89.62 18 ASN B C 1
ATOM 756 O O . ASN B 1 18 ? -11.617 -10.961 -13.414 1 89.62 18 ASN B O 1
ATOM 760 N N . ASN B 1 19 ? -9.648 -11.852 -12.883 1 80.62 19 ASN B N 1
ATOM 761 C CA . ASN B 1 19 ? -9.602 -12.531 -14.172 1 80.62 19 ASN B CA 1
ATOM 762 C C . ASN B 1 19 ? -10.734 -13.547 -14.312 1 80.62 19 ASN B C 1
ATOM 764 O O . ASN B 1 19 ? -11.109 -14.195 -13.336 1 80.62 19 ASN B O 1
ATOM 768 N N . GLU B 1 20 ? -11.594 -13.32 -15.328 1 68.25 20 GLU B N 1
ATOM 769 C CA . GLU B 1 20 ? -12.812 -14.055 -15.648 1 68.25 20 GLU B CA 1
ATOM 770 C C . GLU B 1 20 ? -12.523 -15.539 -15.844 1 68.25 20 GLU B C 1
ATOM 772 O O . GLU B 1 20 ? -13.453 -16.344 -15.898 1 68.25 20 GLU B O 1
ATOM 777 N N . GLY B 1 21 ? -11.711 -16.172 -15.18 1 69.88 21 GLY B N 1
ATOM 778 C CA . GLY B 1 21 ? -11.484 -17.609 -15.273 1 69.88 21 GLY B CA 1
ATOM 779 C C . GLY B 1 21 ? -11.023 -18.219 -13.961 1 69.88 21 GLY B C 1
ATOM 780 O O . GLY B 1 21 ? -10.477 -17.516 -13.102 1 69.88 21 GLY B O 1
ATOM 781 N N . ASN B 1 22 ? -11.852 -19 -13.391 1 76.31 22 ASN B N 1
ATOM 782 C CA . ASN B 1 22 ? -11.555 -19.781 -12.195 1 76.31 22 ASN B CA 1
ATOM 783 C C . ASN B 1 22 ? -10.234 -20.531 -12.336 1 76.31 22 ASN B C 1
ATOM 785 O O . ASN B 1 22 ? -10.141 -21.703 -11.953 1 76.31 22 ASN B O 1
ATOM 789 N N . GLU B 1 23 ? -9.281 -19.797 -13.125 1 87.81 23 GLU B N 1
ATOM 790 C CA . GLU B 1 23 ? -7.996 -20.453 -13.289 1 87.81 23 GLU B CA 1
ATOM 791 C C . GLU B 1 23 ? -6.895 -19.734 -12.516 1 87.81 23 GLU B C 1
ATOM 793 O O . GLU B 1 23 ? -6.957 -18.516 -12.32 1 87.81 23 GLU B O 1
ATOM 798 N N . VAL B 1 24 ? -6.02 -20.578 -12.039 1 91.69 24 VAL B N 1
ATOM 799 C CA . VAL B 1 24 ? -4.848 -20.062 -11.344 1 91.69 24 VAL B CA 1
ATOM 800 C C . VAL B 1 24 ? -4.082 -19.109 -12.266 1 91.69 24 VAL B C 1
ATOM 802 O O . VAL B 1 24 ? -3.891 -19.406 -13.453 1 91.69 24 VAL B O 1
ATOM 805 N N . SER B 1 25 ? -3.787 -17.938 -11.789 1 94 25 SER B N 1
ATOM 806 C CA . SER B 1 25 ? -3.004 -16.953 -12.531 1 94 25 SER B CA 1
ATOM 807 C C . SER B 1 25 ? -1.685 -16.656 -11.82 1 94 25 SER B C 1
ATOM 809 O O . SER B 1 25 ? -1.584 -16.781 -10.602 1 94 25 SER B O 1
ATOM 811 N N . SER B 1 26 ? -0.679 -16.328 -12.633 1 95.44 26 SER B N 1
ATOM 812 C CA . SER B 1 26 ? 0.639 -16.047 -12.07 1 95.44 26 SER B CA 1
ATOM 813 C C . SER B 1 26 ? 1.296 -14.859 -12.781 1 95.44 26 SER B C 1
ATOM 815 O O . SER B 1 26 ? 1.051 -14.625 -13.961 1 95.44 26 SER B O 1
ATOM 817 N N . ARG B 1 27 ? 2.096 -14.195 -12.039 1 96.56 27 ARG B N 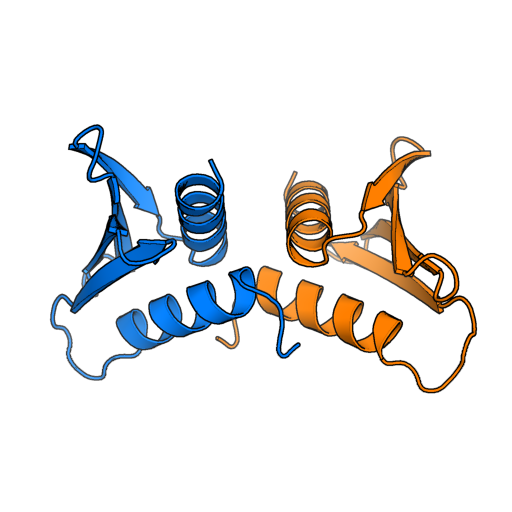1
ATOM 818 C CA . ARG B 1 27 ? 2.844 -13.055 -12.555 1 96.56 27 ARG B CA 1
ATOM 819 C C . ARG B 1 27 ? 4.191 -12.922 -11.859 1 96.56 27 ARG B C 1
ATOM 821 O O . ARG B 1 27 ? 4.355 -13.359 -10.719 1 96.56 27 ARG B O 1
ATOM 828 N N . ARG B 1 28 ? 5.082 -12.266 -12.602 1 97 28 ARG B N 1
ATOM 829 C CA . ARG B 1 28 ? 6.379 -11.945 -12.016 1 97 28 ARG B CA 1
ATOM 830 C C . ARG B 1 28 ? 6.492 -10.453 -11.711 1 97 28 ARG B C 1
ATOM 832 O O . ARG B 1 28 ? 5.992 -9.625 -12.469 1 97 28 ARG B O 1
ATOM 839 N N . PHE B 1 29 ? 7.109 -10.227 -10.633 1 98.06 29 PHE B N 1
ATOM 840 C CA . PHE B 1 29 ? 7.414 -8.852 -10.266 1 98.06 29 PHE B CA 1
ATOM 841 C C . PHE B 1 29 ? 8.914 -8.594 -10.32 1 98.06 29 PHE B C 1
ATOM 843 O O . PHE B 1 29 ? 9.703 -9.375 -9.781 1 98.06 29 PHE B O 1
ATOM 850 N N . GLU B 1 30 ? 9.164 -7.5 -10.977 1 96.69 30 GLU B N 1
ATOM 851 C CA . GLU B 1 30 ? 10.57 -7.246 -11.25 1 96.69 30 GLU B CA 1
ATOM 852 C C . GLU B 1 30 ? 10.969 -5.832 -10.828 1 96.69 30 GLU B C 1
ATOM 854 O O . GLU B 1 30 ? 10.117 -4.941 -10.75 1 96.69 30 GLU B O 1
ATOM 859 N N . LYS B 1 31 ? 12.258 -5.688 -10.492 1 93.94 31 LYS B N 1
ATOM 860 C CA . LYS B 1 31 ? 12.898 -4.395 -10.266 1 93.94 31 LYS B CA 1
ATOM 861 C C . LYS B 1 31 ? 14.133 -4.234 -11.148 1 93.94 31 LYS B C 1
ATOM 863 O O . LYS B 1 31 ? 15.008 -5.105 -11.172 1 93.94 31 LYS B O 1
ATOM 868 N N . ASP B 1 32 ? 14.172 -3.199 -11.953 1 92.38 32 ASP B N 1
ATOM 869 C CA . ASP B 1 32 ? 15.305 -2.904 -12.828 1 92.38 32 ASP B CA 1
ATOM 870 C C . ASP B 1 32 ? 15.617 -4.086 -13.742 1 92.38 32 ASP B C 1
ATOM 872 O O . ASP B 1 32 ? 16.781 -4.469 -13.906 1 92.38 32 ASP B O 1
ATOM 876 N N . GLY B 1 33 ? 14.586 -4.781 -14.133 1 91.12 33 GLY B N 1
ATOM 877 C CA . GLY B 1 33 ? 14.719 -5.855 -15.109 1 91.12 33 GLY B CA 1
ATOM 878 C C . GLY B 1 33 ? 15.016 -7.199 -14.469 1 91.12 33 GLY B C 1
ATOM 879 O O . GLY B 1 33 ? 15.125 -8.211 -15.172 1 91.12 33 GLY B O 1
ATOM 880 N N . GLU B 1 34 ? 15.188 -7.203 -13.211 1 94.44 34 GLU B N 1
ATOM 881 C CA . GLU B 1 34 ? 15.469 -8.453 -12.516 1 94.44 34 GLU B CA 1
ATOM 882 C C . GLU B 1 34 ? 14.227 -8.969 -11.789 1 94.44 34 GLU B C 1
ATOM 884 O O . GLU B 1 34 ? 13.609 -8.242 -11.008 1 94.44 34 GLU B O 1
ATOM 889 N N . GLU B 1 35 ? 13.992 -10.148 -12.055 1 95.44 35 GLU B N 1
ATOM 890 C CA . GLU B 1 35 ? 12.859 -10.773 -11.375 1 95.44 35 GLU B CA 1
ATOM 891 C C . GLU B 1 35 ? 13.156 -10.977 -9.891 1 95.44 35 GLU B C 1
ATOM 893 O O . GLU B 1 35 ? 14.172 -11.57 -9.531 1 95.44 35 GLU B O 1
ATOM 898 N N . ARG B 1 36 ? 12.172 -10.477 -9.062 1 97.06 36 ARG B N 1
ATOM 899 C CA . ARG B 1 36 ? 12.367 -10.547 -7.621 1 97.06 36 ARG B CA 1
ATOM 900 C C . ARG B 1 36 ? 11.344 -11.469 -6.969 1 97.06 36 ARG B C 1
ATOM 902 O O . ARG B 1 36 ? 11.656 -12.148 -5.984 1 97.06 36 ARG B O 1
ATOM 909 N N . GLY B 1 37 ? 10.227 -11.469 -7.555 1 97.88 37 GLY B N 1
ATOM 910 C CA . GLY B 1 37 ? 9.156 -12.258 -6.961 1 97.88 37 GLY B CA 1
ATOM 911 C C . GLY B 1 37 ? 8.227 -12.867 -7.988 1 97.88 37 GLY B C 1
ATOM 912 O O . GLY B 1 37 ? 8.008 -12.297 -9.055 1 97.88 37 GLY B O 1
ATOM 913 N N . PHE B 1 38 ? 7.711 -14.039 -7.625 1 98.06 38 PHE B N 1
ATOM 914 C CA . PHE B 1 38 ? 6.699 -14.758 -8.398 1 98.06 38 PHE B CA 1
ATOM 915 C C . PHE B 1 38 ? 5.422 -14.93 -7.586 1 98.06 38 PHE B C 1
ATOM 917 O O . PHE B 1 38 ? 5.438 -15.531 -6.508 1 98.06 38 PHE B O 1
ATOM 924 N N . VAL B 1 39 ? 4.289 -14.367 -8.172 1 98.31 39 VAL B N 1
ATOM 925 C CA . VAL B 1 39 ? 3.031 -14.398 -7.434 1 98.31 39 VAL B CA 1
ATOM 926 C C . VAL B 1 39 ? 2.02 -15.273 -8.172 1 98.31 39 VAL B C 1
ATOM 928 O O . VAL B 1 39 ? 1.893 -15.188 -9.398 1 98.31 39 VAL B O 1
ATOM 931 N N . THR B 1 40 ? 1.39 -16.094 -7.445 1 97.75 40 THR B N 1
ATOM 932 C CA . THR B 1 40 ? 0.292 -16.906 -7.957 1 97.75 40 THR B CA 1
ATOM 933 C C . THR B 1 40 ? -0.996 -16.609 -7.191 1 97.75 40 THR B C 1
ATOM 935 O O . THR B 1 40 ? -0.973 -16.438 -5.973 1 97.75 40 THR B O 1
ATOM 938 N N . PHE B 1 41 ? -2.104 -16.547 -7.918 1 97 41 PHE B N 1
ATOM 939 C CA . PHE B 1 41 ? -3.416 -16.406 -7.297 1 97 41 PHE B CA 1
ATOM 940 C C . PHE B 1 41 ? -4.246 -17.672 -7.504 1 97 41 PHE B C 1
ATOM 942 O O . PHE B 1 41 ? -4.402 -18.141 -8.633 1 97 41 PHE B O 1
ATOM 949 N N . ASP B 1 42 ? -4.684 -18.188 -6.418 1 95.88 42 ASP B N 1
ATOM 950 C CA . ASP B 1 42 ? -5.586 -19.328 -6.461 1 95.88 42 ASP B CA 1
ATOM 951 C C . ASP B 1 42 ? -7.035 -18.891 -6.227 1 95.88 42 ASP B C 1
ATOM 953 O O . ASP B 1 42 ? -7.41 -18.547 -5.105 1 95.88 42 ASP B O 1
ATOM 957 N N . PRO B 1 43 ? -7.863 -18.938 -7.27 1 94.38 43 PRO B N 1
ATOM 958 C CA . PRO B 1 43 ? -9.242 -18.453 -7.133 1 94.38 43 PRO B CA 1
ATOM 959 C C . PRO B 1 43 ? -10.086 -19.344 -6.215 1 94.38 43 PRO B C 1
ATOM 961 O O . PRO B 1 43 ? -11.109 -18.906 -5.695 1 94.38 43 PRO B O 1
ATOM 964 N N . ALA B 1 44 ? -9.648 -20.562 -5.984 1 92.56 44 ALA B N 1
ATOM 965 C CA . ALA B 1 44 ? -10.406 -21.469 -5.129 1 92.56 44 ALA B CA 1
ATOM 966 C C . ALA B 1 44 ? -10.305 -21.047 -3.664 1 92.56 44 ALA B C 1
ATOM 968 O O . ALA B 1 44 ? -11.289 -21.125 -2.924 1 92.56 44 ALA B O 1
ATOM 969 N N . THR B 1 45 ? -9.125 -20.594 -3.346 1 94.12 45 THR B N 1
ATOM 970 C CA . THR B 1 45 ? -8.914 -20.219 -1.952 1 94.12 45 THR B CA 1
ATOM 971 C C . THR B 1 45 ? -8.812 -18.703 -1.809 1 94.12 45 THR B C 1
ATOM 973 O O . THR B 1 45 ? -8.773 -18.172 -0.692 1 94.12 45 THR B O 1
ATOM 976 N N . LYS B 1 46 ? -8.844 -18.016 -2.971 1 93.88 46 LYS B N 1
ATOM 977 C CA . LYS B 1 46 ? -8.688 -16.562 -3.004 1 93.88 46 LYS B CA 1
ATOM 978 C C . LYS B 1 46 ? -7.414 -16.125 -2.285 1 93.88 46 LYS B C 1
ATOM 980 O O . LYS B 1 46 ? -7.438 -15.211 -1.462 1 93.88 46 LYS B O 1
ATOM 985 N N . THR B 1 47 ? -6.297 -16.859 -2.627 1 96.94 47 THR B N 1
ATOM 986 C CA . THR B 1 47 ? -5.031 -16.656 -1.934 1 96.94 47 THR B CA 1
ATOM 987 C C . THR B 1 47 ? -3.926 -16.297 -2.922 1 96.94 47 THR B C 1
ATOM 989 O O . THR B 1 47 ? -3.828 -16.891 -3.998 1 96.94 47 THR B O 1
ATOM 992 N N . TYR B 1 48 ? -3.158 -15.266 -2.482 1 97.81 48 TYR B N 1
ATOM 993 C CA . TYR B 1 48 ? -1.928 -14.945 -3.195 1 97.81 48 TYR B CA 1
ATOM 994 C C . TYR B 1 48 ? -0.733 -15.656 -2.572 1 97.81 48 TYR B C 1
ATOM 996 O O . TYR B 1 48 ? -0.555 -15.633 -1.353 1 97.81 48 TYR B O 1
ATOM 1004 N N . THR B 1 49 ? 0.049 -16.281 -3.379 1 98.69 49 THR B N 1
ATOM 1005 C CA . THR B 1 49 ? 1.307 -16.859 -2.926 1 98.69 49 THR B CA 1
ATOM 1006 C C . THR B 1 49 ? 2.494 -16.141 -3.562 1 98.69 49 THR B C 1
ATOM 1008 O O . THR B 1 49 ? 2.641 -16.141 -4.785 1 98.69 49 THR B O 1
ATOM 1011 N N . LEU B 1 50 ? 3.293 -15.539 -2.721 1 98.75 50 LEU B N 1
ATOM 1012 C CA . LEU B 1 50 ? 4.523 -14.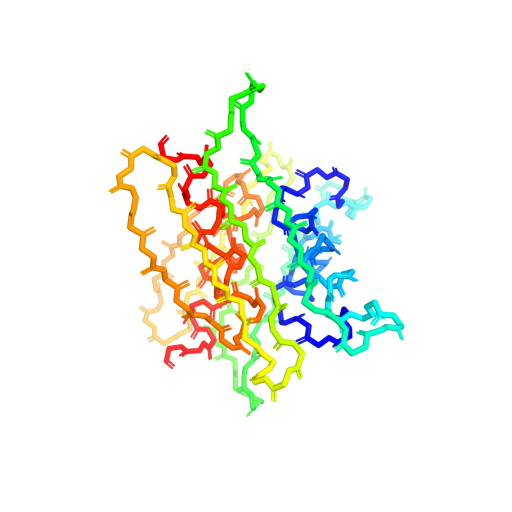891 -3.164 1 98.75 50 LEU B CA 1
ATOM 1013 C C . LEU B 1 50 ? 5.727 -15.797 -2.945 1 98.75 50 LEU B C 1
ATOM 1015 O O . LEU B 1 50 ? 6.008 -16.203 -1.815 1 98.75 50 LEU B O 1
ATOM 1019 N N . GLU B 1 51 ? 6.383 -16.078 -4.012 1 98.5 51 GLU B N 1
ATOM 1020 C CA . GLU B 1 51 ? 7.672 -16.766 -3.941 1 98.5 51 GLU B CA 1
ATOM 1021 C C . GLU B 1 51 ? 8.82 -15.812 -4.273 1 98.5 51 GLU B C 1
ATOM 1023 O O . GLU B 1 51 ? 8.883 -15.266 -5.379 1 98.5 51 GLU B O 1
ATOM 1028 N N . GLU B 1 52 ? 9.711 -15.609 -3.32 1 97.75 52 GLU B N 1
ATOM 1029 C CA . GLU B 1 52 ? 10.891 -14.789 -3.564 1 97.75 52 GLU B CA 1
ATOM 1030 C C . GLU B 1 52 ? 11.938 -15.547 -4.379 1 97.75 52 GLU B C 1
ATOM 1032 O O . GLU B 1 52 ? 12.375 -16.625 -3.982 1 97.75 52 GLU B O 1
ATOM 1037 N N . ILE B 1 53 ? 12.406 -15.008 -5.367 1 95.56 53 ILE B N 1
ATOM 1038 C CA . ILE B 1 53 ? 13.266 -15.711 -6.32 1 95.56 53 ILE B CA 1
ATOM 1039 C C . ILE B 1 53 ? 14.625 -15.977 -5.684 1 95.56 53 ILE B C 1
ATOM 1041 O O . ILE B 1 53 ? 15.164 -17.078 -5.812 1 95.56 53 ILE B O 1
ATOM 1045 N N . ALA B 1 54 ? 15.094 -15.055 -4.938 1 92.88 54 ALA B N 1
ATOM 1046 C CA . ALA B 1 54 ? 16.438 -15.172 -4.371 1 92.88 54 ALA B CA 1
ATOM 1047 C C . ALA B 1 54 ? 16.469 -16.234 -3.277 1 92.88 54 ALA B C 1
ATOM 1049 O O . ALA B 1 54 ? 17.375 -17.078 -3.256 1 92.88 54 ALA B O 1
ATOM 1050 N N . SER B 1 55 ? 15.531 -16.203 -2.449 1 94.94 55 SER B N 1
ATOM 1051 C CA . SER B 1 55 ? 15.562 -17.062 -1.276 1 94.94 55 SER B CA 1
ATOM 1052 C C . SER B 1 55 ? 14.664 -18.281 -1.463 1 94.94 55 SER B C 1
ATOM 1054 O O . SER B 1 55 ? 14.758 -19.25 -0.706 1 94.94 55 SER B O 1
ATOM 1056 N N . LYS B 1 56 ? 13.82 -18.344 -2.369 1 95.19 56 LYS B N 1
ATOM 1057 C CA . LYS B 1 56 ? 12.836 -19.375 -2.666 1 95.19 56 LYS B CA 1
ATOM 1058 C C . LYS B 1 56 ? 11.82 -19.5 -1.533 1 95.19 56 LYS B C 1
ATOM 1060 O O . LYS B 1 56 ? 11.125 -20.516 -1.429 1 95.19 56 LYS B O 1
ATOM 1065 N N . GLN B 1 57 ? 11.766 -18.438 -0.721 1 97 57 GLN B N 1
ATOM 1066 C CA . GLN B 1 57 ? 10.773 -18.422 0.345 1 97 57 GLN B CA 1
ATOM 1067 C C . GLN B 1 57 ? 9.391 -18.078 -0.201 1 97 57 GLN B C 1
ATOM 1069 O O . GLN B 1 57 ? 9.258 -17.25 -1.107 1 97 57 GLN B O 1
ATOM 1074 N N . LYS B 1 58 ? 8.367 -18.75 0.488 1 98.06 58 LYS B N 1
ATOM 1075 C CA . LYS B 1 58 ? 6.992 -18.516 0.058 1 98.06 58 LYS B CA 1
ATOM 1076 C C . LYS B 1 58 ? 6.152 -17.922 1.186 1 98.06 58 LYS B C 1
ATOM 1078 O O . LYS B 1 58 ? 6.289 -18.328 2.344 1 98.06 58 LYS B O 1
ATOM 1083 N N . PHE B 1 59 ? 5.293 -17.016 0.812 1 98.12 59 PHE B N 1
ATOM 1084 C CA . PHE B 1 59 ? 4.344 -16.359 1.715 1 98.12 59 PHE B CA 1
ATOM 1085 C C . PHE B 1 59 ? 2.947 -16.344 1.107 1 98.12 59 PHE B C 1
ATOM 1087 O O . PHE B 1 59 ? 2.791 -16.125 -0.095 1 98.12 59 PHE B O 1
ATOM 1094 N N . GLU B 1 60 ? 1.973 -16.562 1.973 1 98.44 60 GLU B N 1
ATOM 1095 C CA . GLU B 1 60 ? 0.593 -16.562 1.496 1 98.44 60 GLU B CA 1
ATOM 1096 C C . GLU B 1 60 ? -0.199 -15.414 2.104 1 98.44 60 GLU B C 1
ATOM 1098 O O . GLU B 1 60 ? -0.027 -15.086 3.279 1 98.44 60 GLU B O 1
ATOM 1103 N N . PHE B 1 61 ? -1.114 -14.898 1.237 1 97.75 61 PHE B N 1
ATOM 1104 C CA . PHE B 1 61 ? -1.938 -13.766 1.651 1 97.75 61 PHE B CA 1
ATOM 1105 C C . PHE B 1 61 ? -3.357 -13.906 1.115 1 97.75 61 PHE B C 1
ATOM 1107 O O . PHE B 1 61 ? -3.557 -14.289 -0.041 1 97.75 61 PHE B O 1
ATOM 1114 N N . ASP B 1 62 ? -4.266 -13.625 1.985 1 96.56 62 ASP B N 1
ATOM 1115 C CA . ASP B 1 62 ? -5.641 -13.539 1.51 1 96.56 62 ASP B CA 1
ATOM 1116 C C . ASP B 1 62 ? -6.121 -12.086 1.479 1 96.56 62 ASP B C 1
ATOM 1118 O O . ASP B 1 62 ? -7.285 -11.82 1.178 1 96.56 62 ASP B O 1
ATOM 1122 N N . ASP B 1 63 ? -5.223 -11.227 1.836 1 96.06 63 ASP B N 1
ATOM 1123 C CA . ASP B 1 63 ? -5.453 -9.789 1.808 1 96.06 63 ASP B CA 1
ATOM 1124 C C . ASP B 1 63 ? -4.531 -9.102 0.802 1 96.06 63 ASP B C 1
ATOM 1126 O O . ASP B 1 63 ? -3.307 -9.172 0.927 1 96.06 63 ASP B O 1
ATOM 1130 N N . ILE B 1 64 ? -5.156 -8.461 -0.192 1 97 64 ILE B N 1
ATOM 1131 C CA . ILE B 1 64 ? -4.406 -7.871 -1.297 1 97 64 ILE B CA 1
ATOM 1132 C C . ILE B 1 64 ? -3.488 -6.773 -0.769 1 97 64 ILE B C 1
ATOM 1134 O O . ILE B 1 64 ? -2.383 -6.578 -1.282 1 97 64 ILE B O 1
ATOM 1138 N N . ASP B 1 65 ? -3.879 -6.074 0.336 1 97.94 65 ASP B N 1
ATOM 1139 C CA . ASP B 1 65 ? -3.047 -5.012 0.894 1 97.94 65 ASP B CA 1
ATOM 1140 C C . ASP B 1 65 ? -1.771 -5.578 1.511 1 97.94 65 ASP B C 1
ATOM 1142 O O . ASP B 1 65 ? -0.678 -5.055 1.282 1 97.94 65 ASP B O 1
ATOM 1146 N N . LEU B 1 66 ? -1.901 -6.695 2.182 1 97.44 66 LEU B N 1
ATOM 1147 C CA . LEU B 1 66 ? -0.751 -7.324 2.822 1 97.44 66 LEU B CA 1
ATOM 1148 C C . LEU B 1 66 ? 0.195 -7.914 1.78 1 97.44 66 LEU B C 1
ATOM 1150 O O . LEU B 1 66 ? 1.416 -7.797 1.91 1 97.44 66 LEU B O 1
ATOM 1154 N N . ALA B 1 67 ? -0.406 -8.484 0.732 1 98 67 ALA B N 1
ATOM 1155 C CA . ALA B 1 67 ? 0.409 -9.008 -0.361 1 98 67 ALA B CA 1
ATOM 1156 C C . ALA B 1 67 ? 1.193 -7.891 -1.044 1 98 67 ALA B C 1
ATOM 1158 O O . ALA B 1 67 ? 2.4 -8.016 -1.266 1 98 67 ALA B O 1
ATOM 1159 N N . ALA B 1 68 ? 0.533 -6.848 -1.287 1 98.25 68 ALA B N 1
ATOM 1160 C CA . ALA B 1 68 ? 1.157 -5.719 -1.973 1 98.25 68 ALA B CA 1
ATOM 1161 C C . ALA B 1 68 ? 2.307 -5.145 -1.148 1 98.25 68 ALA B C 1
ATOM 1163 O O . ALA B 1 68 ? 3.367 -4.824 -1.69 1 98.25 68 ALA B O 1
ATOM 1164 N N . MET B 1 69 ? 2.107 -4.965 0.171 1 98.06 69 MET B N 1
ATOM 1165 C CA . MET B 1 69 ? 3.15 -4.422 1.035 1 98.06 69 MET B CA 1
ATOM 1166 C C . MET B 1 69 ? 4.379 -5.32 1.04 1 98.06 69 MET B C 1
ATOM 1168 O O . MET B 1 69 ? 5.512 -4.836 1.014 1 98.06 69 MET B O 1
ATOM 1172 N N . GLU B 1 70 ? 4.141 -6.621 1.053 1 97.88 70 GLU B N 1
ATOM 1173 C CA . GLU B 1 70 ? 5.266 -7.551 1.041 1 97.88 70 GLU B CA 1
ATOM 1174 C C . GLU B 1 70 ? 6.023 -7.48 -0.28 1 97.88 70 GLU B C 1
ATOM 1176 O O . GLU B 1 70 ? 7.258 -7.512 -0.295 1 97.88 70 GLU B O 1
ATOM 1181 N N . ILE B 1 71 ? 5.297 -7.434 -1.386 1 98.31 71 ILE B N 1
ATOM 1182 C CA . ILE B 1 71 ? 5.914 -7.336 -2.705 1 98.31 71 ILE B CA 1
ATOM 1183 C C . ILE B 1 71 ? 6.691 -6.027 -2.816 1 98.31 71 ILE B C 1
ATOM 1185 O O . ILE B 1 71 ? 7.816 -6.004 -3.316 1 98.31 71 ILE B O 1
ATOM 1189 N N . TYR B 1 72 ? 6.102 -4.957 -2.295 1 98.06 72 TYR B N 1
ATOM 1190 C CA . TYR B 1 72 ? 6.777 -3.666 -2.281 1 98.06 72 TYR B CA 1
ATOM 1191 C C . TYR B 1 72 ? 8.102 -3.752 -1.539 1 98.06 72 TYR B C 1
ATOM 1193 O O . TYR B 1 72 ? 9.133 -3.289 -2.039 1 98.06 72 TYR B O 1
ATOM 1201 N N . ASP B 1 73 ? 8.055 -4.367 -0.327 1 96.81 73 ASP B N 1
ATOM 1202 C CA . ASP B 1 73 ? 9.266 -4.523 0.473 1 96.81 73 ASP B CA 1
ATOM 1203 C C . ASP B 1 73 ? 10.312 -5.355 -0.267 1 96.81 73 ASP B C 1
ATOM 1205 O O . ASP B 1 73 ? 11.508 -5.047 -0.223 1 96.81 73 ASP B O 1
ATOM 1209 N N . LEU B 1 74 ? 9.875 -6.414 -0.906 1 97.38 74 LEU B N 1
ATOM 1210 C CA . LEU B 1 74 ? 10.766 -7.293 -1.659 1 97.38 74 LEU B CA 1
ATOM 1211 C C . LEU B 1 74 ? 11.469 -6.527 -2.777 1 97.38 74 LEU B C 1
ATOM 1213 O O . LEU B 1 74 ? 12.672 -6.684 -2.98 1 97.38 74 LEU B O 1
ATOM 1217 N N . LEU B 1 75 ? 10.734 -5.621 -3.475 1 97 75 LEU B N 1
ATOM 1218 C CA . LEU B 1 75 ? 11.281 -4.891 -4.613 1 97 75 LEU B CA 1
ATOM 1219 C C . LEU B 1 75 ? 12.25 -3.807 -4.148 1 97 75 LEU B C 1
ATOM 1221 O O . LEU B 1 75 ? 13.18 -3.443 -4.875 1 97 75 LEU B O 1
ATOM 1225 N N . ASN B 1 76 ? 12 -3.291 -2.969 1 94.94 76 ASN B N 1
ATOM 1226 C CA . ASN B 1 76 ? 12.789 -2.143 -2.541 1 94.94 76 ASN B CA 1
ATOM 1227 C C . ASN B 1 76 ? 13.75 -2.514 -1.415 1 94.94 76 ASN B C 1
ATOM 1229 O O . ASN B 1 76 ? 14.312 -1.634 -0.758 1 94.94 76 ASN B O 1
ATOM 1233 N N . ASP B 1 77 ? 13.797 -3.758 -1.125 1 85.44 77 ASP B N 1
ATOM 1234 C CA . ASP B 1 77 ? 14.812 -4.25 -0.2 1 85.44 77 ASP B CA 1
ATOM 1235 C C . ASP B 1 77 ? 16.219 -4.086 -0.787 1 85.44 77 ASP B C 1
ATOM 1237 O O . ASP B 1 77 ? 16.406 -4.27 -1.989 1 85.44 77 ASP B O 1
#

Nearest PDB structures (foldseek):
  2ffg-assembly1_B  TM=9.354E-01  e=7.356E-07  Bacillus subtilis
  8r54-assembly1_A  TM=4.675E-01  e=4.184E-01  Mus musculus
  6nl2-assembl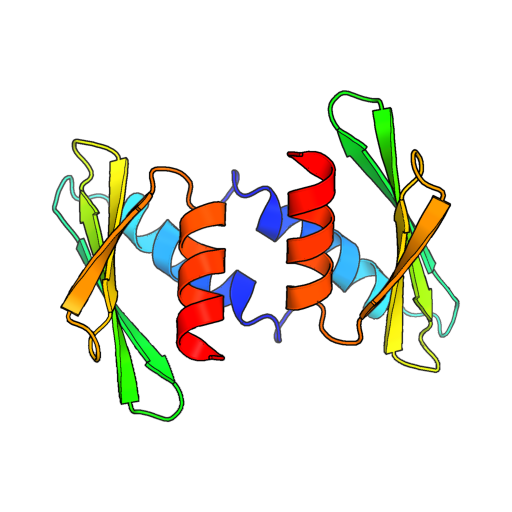y1_B  TM=3.286E-01  e=5.781E-01  Streptomyces coelicolor
  6kco-assembly5_J  TM=4.194E-01  e=9.696E-01  Drosophila melanogaster
  6xrc-assembly1_B  TM=4.181E-01  e=1.524E+00  Streptomyces coelicolor

Radius of gyration: 16.78 Å; Cα contacts (8 Å, |Δi|>4): 251; chains: 2; bounding box: 32×47×37 Å

Foldseek 3Di:
DVPDPLVVQLVVVVCQQPVPDCDKDKDFDDAPPHTAWIWIAHNVVCKIWIQGPVVRDIDIDNDSNVVSVVSVVRRVD/DVPDPLVVQLVVVVCQQPPPDQDKDKDFDDAPPHTAWIWIAHNVVCKIWIQGPVVRDIDIDNDSNVVSVVSVVRRVD

Sequence (154 aa):
MENSQLVAIIKRLDAMSNNEGNEVSSRRFEKDGEERGFVTFDPATKTYTLEEIASKQKFEFDDIDLAAMEIYDLLNDMENSQLVAIIKRLDAMSNNEGNEVSSRRFEKDGEERGFVTFDPATKTYTLEEIASKQKFEFDDIDLAAMEIYDLLND